Protein AF-A0A8T3R6U5-F1 (afdb_monomer_lite)

pLDDT: mean 87.64, std 10.34, range [49.22, 97.88]

Secondary structure (DSSP, 8-state):
--HHHHHHTTHHHHHHTT-EEEEEEEETTTTEEEEEEE-S-TTHHHHHHHHH-TTEEEEEEETT-GGGSPPEEEEEEEEETTS-B---EEEEEESSTT-----PPPEE-TTS-EEEEEEPSEEEEEEEE-TTEE-EEEEEEE-TT-EEEEEEEEEEP-

Radius of gyration: 19.48 Å; chains: 1; bounding box: 46×33×56 Å

Foldseek 3Di:
DDLQCVVVVCQVVCLVVLKHWLDWDQDPVLRAIETEIAGLDPCSQVVVCVVSHPRYGYDHQHNNSQVSFAFEKEWEFEEAPVRHGDQWDKDKDAPGPRPPPPPQDWDQDPVRITMGTRHGFAKMKIWIDDPQWDIDIDIDTTDHHYYYYDYDYTYGDD

Structure (mmCIF, N/CA/C/O backbone):
data_AF-A0A8T3R6U5-F1
#
_entry.id   AF-A0A8T3R6U5-F1
#
loop_
_atom_site.group_PDB
_atom_site.id
_atom_site.type_symbol
_atom_site.label_atom_id
_atom_site.label_alt_id
_atom_site.label_comp_id
_atom_site.label_asym_id
_atom_site.label_entity_id
_atom_site.label_seq_id
_atom_site.pdbx_PDB_ins_code
_atom_site.Cartn_x
_atom_site.Cartn_y
_atom_site.Cartn_z
_atom_site.occupancy
_atom_site.B_iso_or_equiv
_atom_site.auth_seq_id
_atom_site.auth_comp_id
_atom_site.auth_asym_id
_atom_site.auth_atom_id
_atom_site.pdbx_PDB_model_num
ATOM 1 N N . MET A 1 1 ? 9.653 19.437 -26.897 1.00 59.81 1 MET A N 1
ATOM 2 C CA . MET A 1 1 ? 8.982 18.859 -25.715 1.00 59.81 1 MET A CA 1
ATOM 3 C C . MET A 1 1 ? 9.993 18.820 -24.582 1.00 59.81 1 MET A C 1
ATOM 5 O O . MET A 1 1 ? 11.121 18.407 -24.852 1.00 59.81 1 MET A O 1
ATOM 9 N N . ALA A 1 2 ? 9.655 19.321 -23.389 1.00 85.88 2 ALA A N 1
ATOM 10 C CA . ALA A 1 2 ? 10.591 19.333 -22.262 1.00 85.88 2 ALA A CA 1
ATOM 11 C C . ALA A 1 2 ? 10.922 17.891 -21.827 1.00 85.88 2 ALA A C 1
ATOM 13 O O . ALA A 1 2 ? 10.156 16.965 -22.095 1.00 85.88 2 ALA A O 1
ATOM 14 N N . LEU A 1 3 ? 12.091 17.666 -21.214 1.00 85.56 3 LEU A N 1
ATOM 15 C CA . LEU A 1 3 ? 12.497 16.326 -20.762 1.00 85.56 3 LEU A CA 1
ATOM 16 C C . LEU A 1 3 ? 11.498 15.748 -19.745 1.00 85.56 3 LEU A C 1
ATOM 18 O O . LEU A 1 3 ? 11.179 14.570 -19.840 1.00 85.56 3 LEU A O 1
ATOM 22 N N . PHE A 1 4 ? 10.951 16.586 -18.864 1.00 87.69 4 PHE A N 1
ATOM 23 C CA . PHE A 1 4 ? 9.932 16.204 -17.885 1.00 87.69 4 PHE A CA 1
ATOM 24 C C . PHE A 1 4 ? 8.671 15.659 -18.553 1.00 87.69 4 PHE A C 1
ATOM 26 O O . PHE A 1 4 ? 8.295 14.516 -18.312 1.00 87.69 4 PHE A O 1
ATOM 33 N N . ASP A 1 5 ? 8.109 16.406 -19.506 1.00 89.56 5 ASP A N 1
ATOM 34 C CA . ASP A 1 5 ? 6.949 15.953 -20.278 1.00 89.56 5 ASP A CA 1
ATOM 35 C C . ASP A 1 5 ? 7.231 14.638 -21.014 1.00 89.56 5 ASP A C 1
ATOM 37 O O . ASP A 1 5 ? 6.333 13.822 -21.186 1.00 89.56 5 ASP A O 1
ATOM 41 N N . ARG A 1 6 ? 8.468 14.408 -21.477 1.00 89.00 6 ARG A N 1
ATOM 42 C CA . ARG A 1 6 ? 8.836 13.134 -22.117 1.00 89.00 6 ARG A CA 1
ATOM 43 C C . ARG A 1 6 ? 8.789 11.957 -21.156 1.00 89.00 6 ARG A C 1
ATOM 45 O O . ARG A 1 6 ? 8.378 10.894 -21.594 1.00 89.00 6 ARG A O 1
ATOM 52 N N . VAL A 1 7 ? 9.231 12.125 -19.913 1.00 87.50 7 VAL A N 1
ATOM 53 C CA . VAL A 1 7 ? 9.193 11.054 -18.906 1.00 87.50 7 VAL A CA 1
ATOM 54 C C . VAL A 1 7 ? 7.745 10.760 -18.514 1.00 87.50 7 VAL A C 1
ATOM 56 O O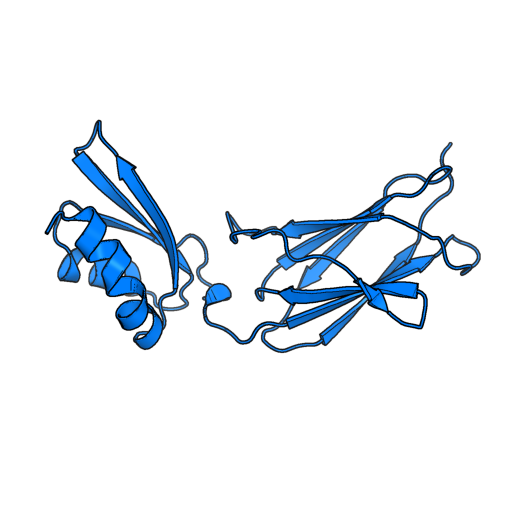 . VAL A 1 7 ? 7.312 9.618 -18.622 1.00 87.50 7 VAL A O 1
ATOM 59 N N . VAL A 1 8 ? 6.968 11.797 -18.183 1.00 86.81 8 VAL A N 1
ATOM 60 C CA . VAL A 1 8 ? 5.557 11.657 -17.779 1.00 86.81 8 VAL A CA 1
ATOM 61 C C . VAL A 1 8 ? 4.703 11.038 -18.892 1.00 86.81 8 VAL A C 1
ATOM 63 O O . VAL A 1 8 ? 3.932 10.114 -18.655 1.00 86.81 8 VAL A O 1
ATOM 66 N N . ASN A 1 9 ? 4.866 11.480 -20.143 1.00 90.75 9 ASN A N 1
ATOM 67 C CA . ASN A 1 9 ? 4.088 10.931 -21.262 1.00 90.75 9 ASN A CA 1
ATOM 68 C C . ASN A 1 9 ? 4.481 9.493 -21.643 1.00 90.75 9 ASN A C 1
ATOM 70 O O . ASN A 1 9 ? 3.787 8.864 -22.443 1.00 90.75 9 ASN A O 1
ATOM 74 N N . ASP A 1 10 ? 5.586 8.975 -21.108 1.00 91.75 10 ASP A N 1
ATOM 75 C CA . ASP A 1 10 ? 6.078 7.632 -21.401 1.00 91.75 10 ASP A CA 1
ATOM 76 C C . ASP A 1 10 ? 5.645 6.588 -20.361 1.00 91.75 10 ASP A C 1
ATOM 78 O O . ASP A 1 10 ? 5.802 5.386 -20.586 1.00 91.75 10 ASP A O 1
ATOM 82 N N . GLU A 1 11 ? 5.021 7.017 -19.259 1.00 87.62 11 GLU A N 1
ATOM 83 C CA . GLU A 1 11 ? 4.483 6.131 -18.223 1.00 87.62 11 GLU A CA 1
ATOM 84 C C . GLU A 1 11 ? 3.627 4.976 -18.773 1.00 87.62 11 GLU A C 1
ATOM 86 O O . GLU A 1 11 ? 3.827 3.841 -18.332 1.00 87.62 11 GL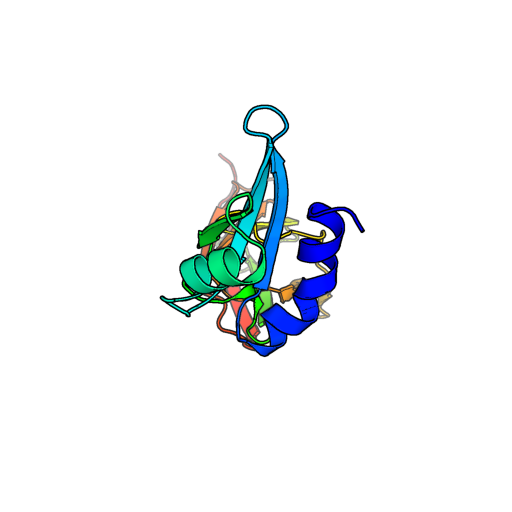U A O 1
ATOM 91 N N . PRO A 1 12 ? 2.730 5.164 -19.768 1.00 86.94 12 PRO A N 1
ATOM 92 C CA . PRO A 1 12 ? 1.973 4.046 -20.330 1.00 86.94 12 PRO A CA 1
ATOM 93 C C . PRO A 1 12 ? 2.864 2.985 -20.992 1.00 86.94 12 PRO A C 1
ATOM 95 O O . PRO A 1 12 ? 2.594 1.787 -20.874 1.00 86.94 12 PRO A O 1
ATOM 98 N N . ALA A 1 13 ? 3.938 3.402 -21.670 1.00 90.56 13 ALA A N 1
ATOM 99 C CA . ALA A 1 13 ? 4.879 2.480 -22.298 1.00 90.56 13 ALA A CA 1
ATOM 100 C C . ALA A 1 13 ? 5.718 1.748 -21.245 1.00 90.56 13 ALA A C 1
ATOM 102 O O . ALA A 1 13 ? 5.896 0.534 -21.344 1.00 90.56 13 ALA A O 1
ATOM 103 N N . LEU A 1 14 ? 6.176 2.459 -20.210 1.00 91.25 14 LEU A N 1
ATOM 104 C CA . LEU A 1 14 ? 6.881 1.868 -19.070 1.00 91.25 14 LEU A CA 1
ATOM 105 C C . LEU A 1 14 ? 6.005 0.849 -18.334 1.00 91.25 14 LEU A C 1
ATOM 107 O O . LEU A 1 14 ? 6.467 -0.253 -18.026 1.00 91.25 14 LEU A O 1
ATOM 111 N N . ARG A 1 15 ? 4.712 1.147 -18.170 1.00 87.81 15 ARG A N 1
ATOM 112 C CA . ARG A 1 15 ? 3.738 0.218 -17.586 1.00 87.81 15 ARG A CA 1
ATOM 113 C C . ARG A 1 15 ? 3.624 -1.064 -18.403 1.00 87.81 15 ARG A C 1
ATOM 115 O O . ARG A 1 15 ? 3.642 -2.152 -17.831 1.00 87.81 15 ARG A O 1
ATOM 122 N N . GLY A 1 16 ? 3.591 -0.950 -19.733 1.00 86.81 16 GLY A N 1
ATOM 123 C CA . GLY A 1 16 ? 3.631 -2.096 -20.649 1.00 86.81 16 GLY A CA 1
ATOM 124 C C . GLY A 1 16 ? 4.913 -2.935 -20.549 1.00 86.81 16 GLY A C 1
ATOM 125 O O . GLY A 1 16 ? 4.909 -4.107 -20.916 1.00 86.81 16 GLY A O 1
ATOM 126 N N . LEU A 1 17 ? 5.995 -2.366 -20.013 1.00 91.31 17 LEU A N 1
ATOM 127 C CA . LEU A 1 17 ? 7.266 -3.050 -19.756 1.00 91.31 17 LEU A CA 1
ATOM 128 C C . LEU A 1 17 ? 7.378 -3.615 -18.332 1.00 91.31 17 LEU A C 1
ATOM 130 O O . LEU A 1 17 ? 8.436 -4.147 -17.985 1.00 91.31 17 LEU A O 1
ATOM 134 N N . GLY A 1 18 ? 6.318 -3.517 -17.523 1.00 89.62 18 GLY A N 1
ATOM 135 C CA . GLY A 1 18 ? 6.327 -3.952 -16.129 1.00 89.62 18 GLY A CA 1
ATOM 136 C C . GLY A 1 18 ? 7.043 -2.971 -15.203 1.00 89.62 18 GLY A C 1
ATOM 137 O O . GLY A 1 18 ? 7.733 -3.400 -14.278 1.00 89.62 18 GLY A O 1
ATOM 138 N N . ILE A 1 19 ? 6.909 -1.665 -15.448 1.00 90.75 19 ILE A N 1
ATOM 139 C CA . ILE A 1 19 ? 7.434 -0.599 -14.586 1.00 90.75 19 ILE A CA 1
ATOM 140 C C . ILE A 1 19 ? 6.332 0.425 -14.329 1.00 90.75 19 ILE A C 1
ATOM 142 O O . ILE A 1 19 ? 5.813 1.024 -15.266 1.00 90.75 19 ILE A O 1
ATOM 146 N N . ALA A 1 20 ? 5.968 0.634 -13.068 1.00 87.62 20 ALA A N 1
ATOM 147 C CA . ALA A 1 20 ? 5.101 1.735 -12.671 1.00 87.62 20 ALA A CA 1
ATOM 148 C C . ALA A 1 20 ? 5.966 2.888 -12.161 1.00 87.62 20 ALA A C 1
ATOM 150 O O . ALA A 1 20 ? 6.889 2.671 -11.379 1.00 87.62 20 ALA A O 1
ATOM 151 N N . VAL A 1 21 ? 5.665 4.102 -12.609 1.00 87.38 21 VAL A N 1
ATOM 152 C CA . VAL A 1 21 ? 6.266 5.320 -12.063 1.00 87.38 21 VAL A CA 1
ATOM 153 C C . VAL A 1 21 ? 5.458 5.724 -10.831 1.00 87.38 21 VAL A C 1
ATOM 155 O O . VAL A 1 21 ? 4.234 5.804 -10.895 1.00 87.38 21 VAL A O 1
ATOM 158 N N . ILE A 1 22 ? 6.145 5.883 -9.701 1.00 81.31 22 ILE A N 1
ATOM 159 C CA . ILE A 1 22 ? 5.585 6.309 -8.413 1.00 81.31 22 ILE A CA 1
ATOM 160 C C . ILE A 1 22 ? 5.536 7.836 -8.392 1.00 81.31 22 ILE A C 1
ATOM 162 O O . ILE A 1 22 ? 4.476 8.431 -8.223 1.00 81.31 22 ILE A O 1
ATOM 166 N N . THR A 1 23 ? 6.690 8.461 -8.627 1.00 82.00 23 THR A N 1
ATOM 167 C CA . THR A 1 23 ? 6.853 9.912 -8.683 1.00 82.00 23 THR A CA 1
ATOM 168 C C . THR A 1 23 ? 7.777 10.298 -9.834 1.00 82.00 23 THR A C 1
ATOM 170 O O . THR A 1 23 ? 8.698 9.562 -10.194 1.00 82.00 23 THR A O 1
ATOM 173 N N . THR A 1 24 ? 7.525 11.476 -10.408 1.00 87.69 24 THR A N 1
ATOM 174 C CA . THR A 1 24 ? 8.445 12.168 -11.317 1.00 87.69 24 THR A CA 1
ATOM 175 C C . THR A 1 24 ? 8.619 13.592 -10.804 1.00 87.69 24 THR A C 1
ATOM 177 O O . THR A 1 24 ? 7.636 14.329 -10.691 1.00 87.69 24 THR A O 1
ATOM 180 N N . SER A 1 25 ? 9.846 14.005 -10.503 1.00 89.44 25 SER A N 1
ATOM 181 C CA . SER A 1 25 ? 10.139 15.348 -9.991 1.00 89.44 25 SER A CA 1
ATOM 182 C C . SER A 1 25 ? 11.333 15.974 -10.710 1.00 89.44 25 SER A C 1
ATOM 184 O O . SER A 1 25 ? 12.220 15.287 -11.209 1.00 89.44 25 SER A O 1
ATOM 186 N N . LEU A 1 26 ? 11.322 17.304 -10.826 1.00 91.12 26 LEU A N 1
ATOM 187 C CA . LEU A 1 26 ? 12.439 18.072 -11.371 1.00 91.12 26 LEU A CA 1
ATOM 188 C C . LEU A 1 26 ? 13.308 18.559 -10.212 1.00 91.12 26 LEU A C 1
ATOM 190 O O . LEU A 1 26 ? 12.859 19.386 -9.418 1.00 91.12 26 LEU A O 1
ATOM 194 N N . ASP A 1 27 ? 14.554 18.104 -10.163 1.00 89.94 27 ASP A N 1
ATOM 195 C CA . ASP A 1 27 ? 15.575 18.694 -9.308 1.00 89.94 27 ASP A CA 1
ATOM 196 C C . ASP A 1 27 ? 16.228 19.860 -10.059 1.00 89.94 27 ASP A C 1
ATOM 198 O O . ASP A 1 27 ? 16.991 19.687 -11.014 1.00 89.94 27 ASP A O 1
ATOM 202 N N . THR A 1 28 ? 15.907 21.078 -9.629 1.00 89.12 28 THR A N 1
ATOM 203 C CA . THR A 1 28 ? 16.437 22.304 -10.233 1.00 89.12 28 THR A CA 1
ATOM 204 C C . THR A 1 28 ? 17.893 22.583 -9.870 1.00 89.12 28 THR A C 1
ATOM 206 O O . THR A 1 28 ? 18.550 23.317 -10.606 1.00 89.12 28 THR A O 1
ATOM 209 N N . GLU A 1 29 ? 18.402 22.035 -8.761 1.00 91.19 29 GLU A N 1
ATOM 210 C CA . GLU A 1 29 ? 19.792 22.239 -8.335 1.00 91.19 29 GLU A CA 1
ATOM 211 C C . GLU A 1 29 ? 20.746 21.395 -9.179 1.00 91.19 29 GLU A C 1
ATOM 213 O O . GLU A 1 29 ? 21.735 21.909 -9.708 1.00 91.19 29 GLU A O 1
ATOM 218 N N . SER A 1 30 ? 20.427 20.110 -9.352 1.00 89.50 30 SER A N 1
ATOM 219 C CA . SER A 1 30 ? 21.220 19.202 -10.190 1.00 89.50 30 SER A CA 1
ATOM 220 C C . SER A 1 30 ? 20.817 19.230 -11.670 1.00 89.50 30 SER A C 1
ATOM 222 O O . SER A 1 30 ? 21.523 18.667 -12.510 1.00 89.50 30 SER A O 1
ATOM 224 N N . ASN A 1 31 ? 19.717 19.916 -12.009 1.00 90.56 31 ASN A N 1
ATOM 225 C CA . ASN A 1 31 ? 19.107 19.930 -13.341 1.00 90.56 31 ASN A CA 1
ATOM 226 C C . ASN A 1 31 ? 18.820 18.507 -13.862 1.00 90.56 31 ASN A C 1
ATOM 228 O O . ASN A 1 31 ? 19.064 18.184 -15.032 1.00 90.56 31 ASN A O 1
ATOM 232 N N . THR A 1 32 ? 18.317 17.651 -12.971 1.00 93.56 32 THR A N 1
ATOM 233 C CA . THR A 1 32 ? 17.941 16.266 -13.271 1.00 93.56 32 THR A CA 1
ATOM 234 C C . THR A 1 32 ? 16.455 16.028 -13.036 1.00 93.56 32 THR A C 1
ATOM 236 O O . THR A 1 32 ? 15.755 16.835 -12.428 1.00 93.56 32 THR A O 1
ATOM 239 N N . ILE A 1 33 ? 15.957 14.922 -13.577 1.00 93.62 33 ILE A N 1
ATOM 240 C CA . ILE A 1 33 ? 14.615 14.420 -13.307 1.00 93.62 33 ILE A CA 1
ATOM 241 C C . ILE A 1 33 ? 14.751 13.163 -12.474 1.00 93.62 33 ILE A C 1
ATOM 243 O O . ILE A 1 33 ? 15.287 12.163 -12.955 1.00 93.62 33 ILE A O 1
ATOM 247 N N . ASP A 1 34 ? 14.251 13.223 -11.251 1.00 93.25 34 ASP A N 1
ATOM 248 C CA . ASP A 1 34 ? 14.163 12.071 -10.376 1.00 93.25 34 ASP A CA 1
ATOM 249 C C . ASP A 1 34 ? 12.890 11.289 -10.702 1.00 93.25 34 ASP A C 1
ATOM 251 O O . ASP A 1 34 ? 11.800 11.854 -10.829 1.00 93.25 34 ASP A O 1
ATOM 255 N N . VAL A 1 35 ? 13.045 9.977 -10.866 1.00 92.25 35 VAL A N 1
ATOM 256 C CA . VAL A 1 35 ? 11.944 9.056 -11.151 1.00 92.25 35 VAL A CA 1
ATOM 257 C C . VAL A 1 35 ? 12.002 7.907 -10.163 1.00 92.25 35 VAL A C 1
ATOM 259 O O . VAL A 1 35 ? 12.966 7.133 -10.144 1.00 92.25 35 VAL A O 1
ATOM 262 N N . GLU A 1 36 ? 10.960 7.769 -9.360 1.00 90.88 36 GLU A N 1
ATOM 263 C CA . GLU A 1 36 ? 10.824 6.648 -8.441 1.00 90.88 36 GLU A CA 1
ATOM 264 C C . GLU A 1 36 ? 9.938 5.564 -9.058 1.00 90.88 36 GLU A C 1
ATOM 266 O O . GLU A 1 36 ? 8.910 5.855 -9.669 1.00 90.88 36 GLU A O 1
ATOM 271 N N . LEU A 1 37 ? 10.359 4.304 -8.950 1.00 90.25 37 LEU A N 1
ATOM 272 C CA . LEU A 1 37 ? 9.771 3.178 -9.672 1.00 90.25 37 LEU A CA 1
ATOM 273 C C . LEU A 1 37 ? 9.224 2.105 -8.728 1.00 90.25 37 LEU A C 1
ATOM 275 O O . LEU A 1 37 ? 9.871 1.734 -7.747 1.00 90.25 37 LEU A O 1
ATOM 279 N N . SER A 1 38 ? 8.090 1.527 -9.119 1.00 86.50 38 SER A N 1
ATOM 280 C CA . SER A 1 38 ? 7.565 0.257 -8.625 1.00 86.50 38 SER A CA 1
ATOM 281 C C . SER A 1 38 ? 7.733 -0.803 -9.712 1.00 86.50 38 SER A C 1
ATOM 283 O O . SER A 1 38 ? 7.108 -0.736 -10.776 1.00 86.50 38 SER A O 1
ATOM 285 N N . THR A 1 39 ? 8.620 -1.772 -9.487 1.00 89.69 39 THR A N 1
ATOM 286 C CA . THR A 1 39 ? 8.916 -2.829 -10.462 1.00 89.69 39 THR A CA 1
ATOM 287 C C . THR A 1 39 ? 9.681 -3.997 -9.846 1.00 89.69 39 THR A C 1
ATOM 289 O O . THR A 1 39 ? 10.548 -3.802 -9.005 1.00 89.69 39 THR A O 1
ATOM 292 N N . GLU A 1 40 ? 9.419 -5.213 -10.329 1.00 90.50 40 GLU A N 1
ATOM 293 C CA . GLU A 1 40 ? 10.230 -6.406 -10.023 1.00 90.50 40 GLU A CA 1
ATOM 294 C C . GLU A 1 40 ? 11.456 -6.531 -10.948 1.00 90.50 40 GLU A C 1
ATOM 296 O O . GLU A 1 40 ? 12.260 -7.460 -10.832 1.00 90.50 40 GLU A O 1
ATOM 301 N N . ARG A 1 41 ? 11.610 -5.610 -11.907 1.00 93.69 41 ARG A N 1
ATOM 302 C CA . ARG A 1 41 ? 12.692 -5.639 -12.888 1.00 93.69 41 ARG A CA 1
ATOM 303 C C . ARG A 1 41 ? 13.984 -5.081 -12.315 1.00 93.69 41 ARG A C 1
ATOM 305 O O . ARG A 1 41 ? 14.124 -3.880 -12.096 1.00 93.69 41 ARG A O 1
ATOM 312 N N . LEU A 1 42 ? 14.981 -5.951 -12.195 1.00 91.25 42 LEU A N 1
ATOM 313 C CA . LEU A 1 42 ? 16.326 -5.579 -11.747 1.00 91.25 42 LEU A CA 1
ATOM 314 C C . LEU A 1 42 ? 17.054 -4.638 -12.726 1.00 91.25 42 LEU A C 1
ATOM 316 O O . LEU A 1 42 ? 17.957 -3.913 -12.320 1.00 91.25 42 LEU A O 1
ATOM 320 N N . ASP A 1 43 ? 16.668 -4.630 -14.006 1.00 95.75 43 ASP A N 1
ATOM 321 C CA . ASP A 1 43 ? 17.256 -3.791 -15.059 1.00 95.75 43 ASP A CA 1
ATOM 322 C C . ASP A 1 43 ? 16.546 -2.438 -15.248 1.00 95.75 43 ASP A C 1
ATOM 324 O O . ASP A 1 43 ? 16.988 -1.622 -16.060 1.00 95.75 43 ASP A O 1
ATOM 328 N N . ALA A 1 44 ? 15.470 -2.171 -14.497 1.00 94.69 44 ALA A N 1
ATOM 329 C CA . ALA A 1 44 ? 14.606 -1.010 -14.701 1.00 94.69 44 ALA A CA 1
ATOM 330 C C . ALA A 1 44 ? 15.361 0.324 -14.660 1.00 94.69 44 ALA A C 1
ATOM 332 O O . ALA A 1 44 ? 15.208 1.139 -15.565 1.00 94.69 44 ALA A O 1
ATOM 333 N N . VAL A 1 45 ? 16.219 0.532 -13.658 1.00 95.19 45 VAL A N 1
ATOM 334 C CA . VAL A 1 45 ? 16.983 1.784 -13.501 1.00 95.19 45 VAL A CA 1
ATOM 335 C C . VAL A 1 45 ? 17.874 2.047 -14.715 1.00 95.19 45 VAL A C 1
ATOM 337 O O . VAL A 1 45 ? 17.850 3.140 -15.281 1.00 95.19 45 VAL A O 1
ATOM 340 N N . ALA A 1 46 ? 18.618 1.030 -15.159 1.00 94.31 46 ALA A N 1
ATOM 341 C CA . ALA A 1 46 ? 19.481 1.138 -16.331 1.00 94.31 46 ALA A CA 1
ATOM 342 C C . ALA A 1 46 ? 18.666 1.394 -17.608 1.00 94.31 46 ALA A C 1
ATOM 344 O O . ALA A 1 46 ? 19.074 2.187 -18.457 1.00 94.31 46 ALA A O 1
ATOM 345 N N . MET A 1 47 ? 17.494 0.766 -17.727 1.00 94.62 47 MET A N 1
ATOM 346 C CA . MET A 1 47 ? 16.596 0.959 -18.860 1.00 94.62 47 MET A CA 1
ATOM 347 C C . MET A 1 47 ? 16.030 2.385 -18.915 1.00 94.62 47 MET A C 1
ATOM 349 O O . MET A 1 47 ? 16.026 2.981 -19.992 1.00 94.62 47 MET A O 1
ATOM 353 N N . ILE A 1 48 ? 15.596 2.952 -17.782 1.00 94.88 48 ILE A N 1
ATOM 354 C CA . ILE A 1 48 ? 15.114 4.343 -17.715 1.00 94.88 48 ILE A CA 1
ATOM 355 C C . ILE A 1 48 ? 16.234 5.315 -18.102 1.00 94.88 48 ILE A C 1
ATOM 357 O O . ILE A 1 48 ? 16.028 6.172 -18.965 1.00 94.88 48 ILE A O 1
ATOM 361 N N . ALA A 1 49 ? 17.439 5.136 -17.552 1.00 92.00 49 ALA A N 1
ATOM 362 C CA . ALA A 1 49 ? 18.591 5.971 -17.895 1.00 92.00 49 ALA A CA 1
ATOM 363 C C . ALA A 1 49 ? 18.944 5.888 -19.395 1.00 92.00 49 ALA A C 1
ATOM 365 O O . ALA A 1 49 ? 19.165 6.911 -20.044 1.00 92.00 49 ALA A O 1
ATOM 366 N N . ALA A 1 50 ? 18.936 4.685 -19.981 1.00 93.81 50 ALA A N 1
ATOM 367 C CA . ALA A 1 50 ? 19.200 4.492 -21.409 1.00 93.81 50 ALA A CA 1
ATOM 368 C C . ALA A 1 50 ? 18.118 5.118 -22.308 1.00 93.81 50 ALA A C 1
ATOM 370 O O . ALA A 1 50 ? 18.420 5.616 -23.392 1.00 93.81 50 ALA A O 1
ATOM 371 N N . ARG A 1 51 ? 16.857 5.096 -21.863 1.00 94.06 51 ARG A N 1
ATOM 372 C CA . ARG A 1 51 ? 15.695 5.565 -22.627 1.00 94.06 51 ARG A CA 1
ATOM 373 C C . ARG A 1 51 ? 15.547 7.085 -22.624 1.00 94.06 51 ARG A C 1
ATOM 375 O O . ARG A 1 51 ? 15.217 7.660 -23.660 1.00 94.06 51 ARG A O 1
ATOM 382 N N . HIS A 1 52 ? 15.797 7.735 -21.488 1.00 93.94 52 HIS A N 1
ATOM 383 C CA . HIS A 1 52 ? 15.562 9.177 -21.329 1.00 93.94 52 HIS A CA 1
ATOM 384 C C . HIS A 1 52 ? 16.844 10.015 -21.276 1.00 93.94 52 HIS A C 1
ATOM 386 O O . HIS A 1 52 ? 16.786 11.238 -21.439 1.00 93.94 52 HIS A O 1
ATOM 392 N N . GLY A 1 53 ? 18.001 9.364 -21.146 1.00 93.25 53 GLY A N 1
ATOM 393 C CA . GLY A 1 53 ? 19.312 9.995 -21.155 1.00 93.25 53 GLY A CA 1
ATOM 394 C C . GLY A 1 53 ? 19.856 10.302 -19.755 1.00 93.25 53 GLY A C 1
ATOM 395 O O . GLY A 1 53 ? 19.208 10.033 -18.746 1.00 93.25 53 GLY A O 1
ATOM 396 N N . PRO A 1 54 ? 21.061 10.894 -19.687 1.00 92.25 54 PRO A N 1
ATOM 397 C CA . PRO A 1 54 ? 21.847 10.991 -18.454 1.00 92.25 54 PRO A CA 1
ATOM 398 C C . PRO A 1 54 ? 21.278 11.953 -17.403 1.00 92.25 54 PRO A C 1
ATOM 400 O O . PRO A 1 54 ? 21.702 11.905 -16.256 1.00 92.25 54 PRO A O 1
ATOM 403 N N . ASN A 1 55 ? 20.325 12.811 -17.774 1.00 93.94 55 ASN A N 1
ATOM 404 C CA . ASN A 1 55 ? 19.694 13.761 -16.856 1.00 93.94 55 ASN A CA 1
ATOM 405 C C . ASN A 1 55 ? 18.446 13.176 -16.173 1.00 93.94 55 ASN A C 1
ATOM 407 O O . ASN A 1 55 ? 17.695 13.923 -15.556 1.00 93.94 55 ASN A O 1
ATOM 411 N N . VAL A 1 56 ? 18.189 11.872 -16.317 1.00 95.88 56 VAL A N 1
ATOM 412 C CA . VAL A 1 56 ? 17.128 11.164 -15.595 1.00 95.88 56 VAL A CA 1
ATOM 413 C C . VAL A 1 56 ? 17.761 10.198 -14.604 1.00 95.88 56 VAL A C 1
ATOM 415 O O . VAL A 1 56 ? 18.504 9.294 -14.991 1.00 95.88 56 VAL A O 1
ATOM 418 N N . VAL A 1 57 ? 17.451 10.389 -13.327 1.00 95.12 57 VAL A N 1
ATOM 419 C CA . VAL A 1 57 ? 17.930 9.568 -12.219 1.00 95.12 57 VAL A CA 1
ATOM 420 C C . VAL A 1 57 ? 16.774 8.699 -11.749 1.00 95.12 57 VAL A C 1
ATOM 422 O O . VAL A 1 57 ? 15.824 9.163 -11.128 1.00 95.12 57 VAL A O 1
ATOM 425 N N . ALA A 1 58 ? 16.848 7.412 -12.070 1.00 94.69 58 ALA A N 1
ATOM 426 C CA . ALA A 1 58 ? 15.828 6.450 -11.687 1.00 94.69 58 ALA A CA 1
ATOM 427 C C . ALA A 1 58 ? 16.217 5.693 -10.418 1.00 94.69 58 ALA A C 1
ATOM 429 O O . ALA A 1 58 ? 17.379 5.319 -10.234 1.00 94.69 58 ALA A O 1
ATOM 430 N N . ARG A 1 59 ? 15.233 5.419 -9.564 1.00 93.75 59 ARG A N 1
ATOM 431 C CA . ARG A 1 59 ? 15.411 4.674 -8.312 1.00 93.75 59 ARG A CA 1
ATOM 432 C C . ARG A 1 59 ? 14.245 3.711 -8.141 1.00 93.75 59 ARG A C 1
ATOM 434 O O . ARG A 1 59 ? 13.114 4.053 -8.468 1.00 93.75 59 ARG A O 1
ATOM 441 N N . VAL A 1 60 ? 14.502 2.511 -7.633 1.00 90.25 60 VAL A N 1
ATOM 442 C CA . VAL A 1 60 ? 13.422 1.576 -7.289 1.00 90.25 60 VAL A CA 1
ATOM 443 C C . VAL A 1 60 ? 12.997 1.852 -5.852 1.00 90.25 60 VAL A C 1
ATOM 445 O O . VAL A 1 60 ? 13.737 1.523 -4.927 1.00 90.25 60 VAL A O 1
ATOM 448 N N . GLY A 1 61 ? 11.828 2.472 -5.694 1.00 82.69 61 GLY A N 1
ATOM 449 C CA . GLY A 1 61 ? 11.180 2.684 -4.397 1.00 82.69 61 GLY A CA 1
ATOM 450 C C . GLY A 1 61 ? 10.411 1.450 -3.930 1.00 82.69 61 GLY A C 1
ATOM 451 O O . GLY A 1 61 ? 10.437 1.100 -2.751 1.00 82.69 61 GLY A O 1
ATOM 452 N N . ASP A 1 62 ? 9.804 0.723 -4.875 1.00 78.62 62 ASP A N 1
ATOM 453 C CA . ASP A 1 62 ? 9.087 -0.528 -4.622 1.00 78.62 62 ASP A CA 1
ATOM 454 C C . ASP A 1 62 ? 9.608 -1.668 -5.525 1.00 78.62 62 ASP A C 1
ATOM 456 O O . ASP A 1 62 ? 9.188 -1.801 -6.680 1.00 78.62 62 ASP A O 1
ATOM 460 N N . PRO A 1 63 ? 10.493 -2.544 -5.016 1.00 83.00 63 PRO A N 1
ATOM 461 C CA . PRO A 1 63 ? 11.032 -3.663 -5.787 1.00 83.00 63 PRO A CA 1
ATOM 462 C C . PRO A 1 63 ? 10.031 -4.811 -5.983 1.00 83.00 63 PRO A C 1
ATOM 464 O O . PRO A 1 63 ? 10.348 -5.794 -6.648 1.00 83.00 63 PRO A O 1
ATOM 467 N N . THR A 1 64 ? 8.837 -4.735 -5.385 1.00 79.44 64 THR A N 1
ATOM 468 C CA . THR A 1 64 ? 7.804 -5.773 -5.524 1.00 79.44 64 THR A CA 1
ATOM 469 C C . THR A 1 64 ? 6.886 -5.530 -6.718 1.00 79.44 64 THR A C 1
ATOM 471 O O . THR A 1 64 ? 6.057 -6.388 -7.032 1.00 79.44 64 THR A O 1
ATOM 474 N N . GLY A 1 65 ? 6.998 -4.370 -7.379 1.00 78.00 65 GLY A N 1
ATOM 475 C CA . GLY A 1 65 ? 6.149 -4.003 -8.510 1.00 78.00 65 GLY A CA 1
ATOM 476 C C . GLY A 1 65 ? 4.668 -3.931 -8.158 1.00 78.00 65 GLY A C 1
ATOM 477 O O . GLY A 1 65 ? 3.831 -4.135 -9.035 1.00 78.00 65 GLY A O 1
ATOM 478 N N . ALA A 1 66 ? 4.319 -3.705 -6.892 1.00 76.12 66 ALA A N 1
ATOM 479 C CA . ALA A 1 66 ? 2.954 -3.821 -6.408 1.00 76.12 66 ALA A CA 1
ATOM 480 C C . ALA A 1 66 ? 1.978 -2.870 -7.115 1.00 76.12 66 ALA A C 1
ATOM 482 O O . ALA A 1 66 ? 0.812 -3.226 -7.300 1.00 76.12 66 ALA A O 1
ATOM 483 N N . LEU A 1 67 ? 2.457 -1.716 -7.596 1.00 74.19 67 LEU A N 1
ATOM 484 C CA . LEU A 1 67 ? 1.632 -0.755 -8.333 1.00 74.19 67 LEU A CA 1
ATOM 485 C C . LEU A 1 67 ? 1.216 -1.233 -9.735 1.00 74.19 67 LEU A C 1
ATOM 487 O O . LEU A 1 67 ? 0.272 -0.703 -10.331 1.00 74.19 67 LEU A O 1
ATOM 491 N N . LEU A 1 68 ? 1.903 -2.246 -10.266 1.00 73.50 68 LEU A N 1
ATOM 492 C CA . LEU A 1 68 ? 1.577 -2.884 -11.543 1.00 73.50 68 LEU A CA 1
ATOM 493 C C . LEU A 1 68 ? 0.565 -4.012 -11.399 1.00 73.50 68 LEU A C 1
ATOM 495 O O . LEU A 1 68 ? -0.055 -4.406 -12.389 1.00 73.50 68 LEU A O 1
ATOM 499 N N . LYS A 1 69 ? 0.431 -4.566 -10.195 1.00 77.00 69 LYS A N 1
ATOM 500 C CA . LYS A 1 69 ? -0.366 -5.765 -9.972 1.00 77.00 69 LYS A CA 1
ATOM 501 C C . LYS A 1 69 ? -1.842 -5.395 -9.763 1.00 77.00 69 LYS A C 1
ATOM 503 O O . LYS A 1 69 ? -2.187 -4.234 -9.544 1.00 77.00 69 LYS A O 1
ATOM 508 N N . ALA A 1 70 ? -2.728 -6.385 -9.896 1.00 77.38 70 ALA A N 1
ATOM 509 C CA . ALA A 1 70 ? -4.168 -6.183 -9.748 1.00 77.38 70 ALA A CA 1
ATOM 510 C C . ALA A 1 70 ? -4.498 -5.540 -8.392 1.00 77.38 70 ALA A C 1
ATOM 512 O O . ALA A 1 70 ? -3.896 -5.883 -7.372 1.00 77.38 70 ALA A O 1
ATOM 513 N N . ARG A 1 71 ? -5.456 -4.613 -8.385 1.00 82.69 71 ARG A N 1
ATOM 514 C CA . ARG A 1 71 ? -5.867 -3.917 -7.168 1.00 82.69 71 ARG A CA 1
ATOM 515 C C . ARG A 1 71 ? -6.654 -4.847 -6.259 1.00 82.69 71 ARG A C 1
ATOM 517 O O . ARG A 1 71 ? -7.506 -5.593 -6.731 1.00 82.69 71 ARG A O 1
ATOM 524 N N . GLY A 1 72 ? -6.306 -4.844 -4.980 1.00 88.06 72 GLY A N 1
ATOM 525 C CA . GLY A 1 72 ? -6.937 -5.672 -3.965 1.00 88.06 72 GLY A CA 1
ATOM 526 C C . GLY A 1 72 ? -8.037 -4.936 -3.207 1.00 88.06 72 GLY A C 1
ATOM 527 O O . GLY A 1 72 ? -8.350 -3.771 -3.462 1.00 88.06 72 GLY A O 1
ATOM 528 N N . THR A 1 73 ? -8.623 -5.642 -2.250 1.00 90.88 73 THR A N 1
ATOM 529 C CA . THR A 1 73 ? -9.612 -5.116 -1.314 1.00 90.88 73 THR A CA 1
ATOM 530 C C . THR A 1 73 ? -9.241 -5.492 0.114 1.00 90.88 73 THR A C 1
ATOM 532 O O . THR A 1 73 ? -8.860 -6.630 0.382 1.00 90.88 73 THR A O 1
ATOM 535 N N . ILE A 1 74 ? -9.391 -4.552 1.044 1.00 92.75 74 ILE A N 1
ATOM 536 C CA . ILE A 1 74 ? -9.293 -4.803 2.482 1.00 92.75 74 ILE A CA 1
ATOM 537 C C . ILE A 1 74 ? -10.670 -4.594 3.119 1.00 92.75 74 ILE A C 1
ATOM 539 O O . ILE A 1 74 ? -11.291 -3.548 2.941 1.00 92.75 74 ILE A O 1
ATOM 543 N N . VAL A 1 75 ? -11.132 -5.570 3.896 1.00 94.44 75 VAL A N 1
ATOM 544 C CA . VAL A 1 75 ? -12.354 -5.493 4.707 1.00 94.44 75 VAL A CA 1
ATOM 545 C C . VAL A 1 75 ? -11.967 -5.561 6.181 1.00 94.44 75 VAL A C 1
ATOM 547 O O . VAL A 1 75 ? -11.327 -6.513 6.623 1.00 94.44 75 VAL A O 1
ATOM 550 N N . VAL A 1 76 ? -12.353 -4.552 6.956 1.00 95.94 76 VAL A N 1
ATOM 551 C CA . VAL A 1 76 ? -11.962 -4.383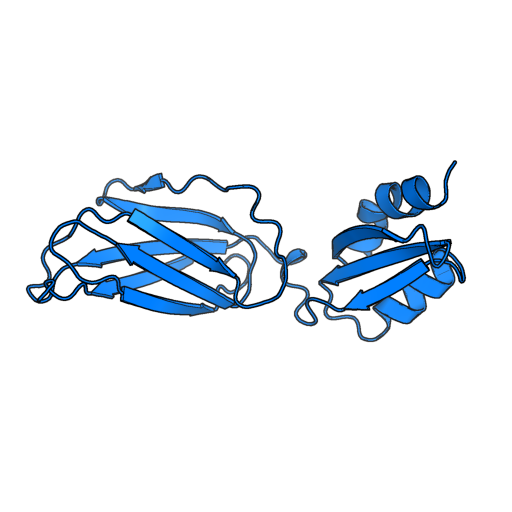 8.357 1.00 95.94 76 VAL A CA 1
ATOM 552 C C . VAL A 1 76 ? -13.179 -4.469 9.258 1.00 95.94 76 VAL A C 1
ATOM 554 O O . VAL A 1 76 ? -14.069 -3.613 9.231 1.00 95.94 76 VAL A O 1
ATOM 557 N N . ARG A 1 77 ? -13.183 -5.481 10.120 1.00 96.50 77 ARG A N 1
ATOM 558 C CA . ARG A 1 77 ? -14.128 -5.596 11.226 1.00 96.50 77 ARG A CA 1
ATOM 559 C C . ARG A 1 77 ? -13.482 -5.040 12.490 1.00 96.50 77 ARG A C 1
ATOM 561 O O . ARG A 1 77 ? -12.405 -5.482 12.872 1.00 96.50 77 ARG A O 1
ATOM 568 N N . VAL A 1 78 ? -14.156 -4.107 13.159 1.00 97.25 78 VAL A N 1
ATOM 569 C CA . VAL A 1 78 ? -13.683 -3.554 14.436 1.00 97.25 78 VAL A CA 1
ATOM 570 C C . VAL A 1 78 ? -14.613 -3.981 15.565 1.00 97.25 78 VAL A C 1
ATOM 572 O O . VAL A 1 78 ? -15.834 -3.808 15.474 1.00 97.25 78 VAL A O 1
ATOM 575 N N . THR A 1 79 ? -14.046 -4.561 16.619 1.00 97.25 79 THR A N 1
ATOM 576 C CA . THR A 1 79 ? -14.780 -5.029 17.803 1.00 97.25 79 THR A CA 1
ATOM 577 C C . THR A 1 79 ? -14.126 -4.551 19.092 1.00 97.25 79 THR A C 1
ATOM 579 O O . THR A 1 79 ? -12.973 -4.138 19.094 1.00 97.25 79 THR A O 1
ATOM 582 N N . ASP A 1 80 ? -14.851 -4.620 20.205 1.00 96.75 80 ASP A N 1
ATOM 583 C CA . ASP A 1 80 ? -14.269 -4.539 21.544 1.00 96.75 80 ASP A CA 1
ATOM 584 C C . ASP A 1 80 ? -13.871 -5.933 22.066 1.00 96.75 80 ASP A C 1
ATOM 586 O O . ASP A 1 80 ? -14.092 -6.956 21.410 1.00 96.75 80 ASP A O 1
ATOM 590 N N . THR A 1 81 ? -13.289 -5.986 23.267 1.00 96.12 81 THR A N 1
ATOM 591 C CA . THR A 1 81 ? -12.854 -7.234 23.921 1.00 96.12 81 THR A CA 1
ATOM 592 C C . THR A 1 81 ? -13.990 -8.205 24.254 1.00 96.12 81 THR A C 1
ATOM 594 O O . THR A 1 81 ? -13.723 -9.373 24.528 1.00 96.12 81 THR A O 1
ATOM 597 N N . SER A 1 82 ? -15.252 -7.760 24.213 1.00 95.81 82 SER A N 1
ATOM 598 C CA . SER A 1 82 ? -16.429 -8.626 24.361 1.00 9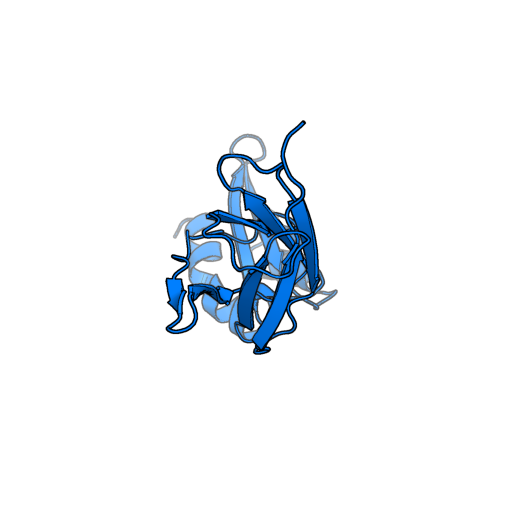5.81 82 SER A CA 1
ATOM 599 C C . SER A 1 82 ? -16.908 -9.221 23.029 1.00 95.81 82 SER A C 1
ATOM 601 O O . SER A 1 82 ? -17.855 -10.005 23.007 1.00 95.81 82 SER A O 1
ATOM 603 N N . GLY A 1 83 ? -16.265 -8.853 21.913 1.00 94.50 83 GLY A N 1
ATOM 604 C CA . GLY A 1 83 ? -16.643 -9.253 20.556 1.00 94.50 83 GLY A CA 1
ATOM 605 C C . GLY A 1 83 ? -17.764 -8.402 19.951 1.00 94.50 83 GLY A C 1
ATOM 606 O O . GLY A 1 83 ? -18.225 -8.679 18.837 1.00 94.50 83 GLY A O 1
ATOM 607 N N . ARG A 1 84 ? -18.215 -7.353 20.651 1.00 94.31 84 ARG A N 1
ATOM 608 C CA . ARG A 1 84 ? -19.238 -6.435 20.145 1.00 94.31 84 ARG A CA 1
ATOM 609 C C . ARG A 1 84 ? -18.619 -5.507 19.108 1.00 94.31 84 ARG A C 1
ATOM 611 O O . ARG A 1 84 ? -17.517 -5.006 19.304 1.00 94.31 84 ARG A O 1
ATOM 618 N N . ARG A 1 85 ? -19.331 -5.254 18.006 1.00 93.62 85 ARG A N 1
ATOM 619 C CA . ARG A 1 85 ? -18.867 -4.314 16.978 1.00 93.62 85 ARG A CA 1
ATOM 620 C C . ARG A 1 85 ? -18.751 -2.895 17.529 1.00 93.62 85 ARG A C 1
ATOM 622 O O . ARG A 1 85 ? -19.629 -2.435 18.260 1.00 93.62 85 ARG A O 1
ATOM 629 N N . VAL A 1 86 ? -17.689 -2.213 17.112 1.00 94.75 86 VAL A N 1
ATOM 630 C CA . VAL A 1 86 ? -17.429 -0.810 17.430 1.00 94.75 86 VAL A CA 1
ATOM 631 C C . VAL A 1 86 ? -17.426 -0.010 16.137 1.00 94.75 86 VAL A C 1
ATOM 633 O O . VAL A 1 86 ? -16.766 -0.369 15.161 1.00 94.75 86 VAL A O 1
ATOM 636 N N . GLU A 1 87 ? -18.170 1.091 16.128 1.00 92.94 87 GLU A N 1
ATOM 637 C CA . GLU A 1 87 ? -18.127 2.046 15.031 1.00 92.94 87 GLU A CA 1
ATOM 638 C C . GLU A 1 87 ? -16.845 2.883 15.139 1.00 92.94 87 GLU A C 1
ATOM 640 O O . GLU A 1 87 ? -16.800 3.902 15.822 1.00 92.94 87 GLU A O 1
ATOM 645 N N . ALA A 1 88 ? -15.781 2.404 14.498 1.00 91.81 88 ALA A N 1
ATOM 646 C CA . ALA A 1 88 ? -14.475 3.054 14.484 1.00 91.81 88 ALA A CA 1
ATOM 647 C C . ALA A 1 88 ? -14.173 3.683 13.120 1.00 91.81 88 ALA A C 1
ATOM 649 O O . ALA A 1 88 ? -14.637 3.189 12.082 1.00 91.81 88 ALA A O 1
ATOM 650 N N . GLY A 1 89 ? -13.375 4.749 13.133 1.00 92.12 89 GLY A N 1
ATOM 651 C CA . GLY A 1 89 ? -12.626 5.186 11.960 1.00 92.12 89 GLY A CA 1
ATOM 652 C C . GLY A 1 89 ? -11.425 4.265 11.758 1.00 92.12 89 GLY A C 1
ATOM 653 O O . GLY A 1 89 ? -10.836 3.807 12.736 1.00 92.12 89 GLY A O 1
ATOM 654 N N . VAL A 1 90 ? -11.079 3.964 10.505 1.00 93.19 90 VAL A N 1
ATOM 655 C CA . VAL A 1 90 ? -9.896 3.159 10.177 1.00 93.19 90 VAL A CA 1
ATOM 656 C C . VAL A 1 90 ? -9.016 3.938 9.213 1.00 93.19 90 VAL A C 1
ATOM 658 O O . VAL A 1 90 ? -9.445 4.270 8.106 1.00 93.19 90 VAL A O 1
ATOM 661 N N . THR A 1 91 ? -7.788 4.201 9.648 1.00 90.75 91 THR A N 1
ATOM 662 C CA . THR A 1 91 ? -6.769 4.934 8.901 1.00 90.75 91 THR A CA 1
ATOM 663 C C . THR A 1 91 ? -5.718 3.955 8.381 1.00 90.75 91 THR A C 1
ATOM 665 O O . THR A 1 91 ? -4.972 3.375 9.175 1.00 90.75 91 THR A O 1
ATOM 668 N N . PRO A 1 92 ? -5.648 3.746 7.064 1.00 87.88 92 PRO A N 1
ATOM 669 C CA . PRO A 1 92 ? -4.607 2.946 6.436 1.00 87.88 92 PRO A CA 1
ATOM 670 C C . PRO A 1 92 ? -3.334 3.756 6.138 1.00 87.88 92 PRO A C 1
ATOM 672 O O . PRO A 1 92 ? -3.398 4.905 5.707 1.00 87.88 92 PRO A O 1
ATOM 675 N N . ILE A 1 93 ? -2.169 3.136 6.328 1.00 85.38 93 ILE A N 1
ATOM 676 C CA . ILE A 1 93 ? -0.842 3.708 6.074 1.00 85.38 93 ILE A CA 1
ATOM 677 C C . ILE A 1 93 ? -0.006 2.666 5.313 1.00 85.38 93 ILE A C 1
ATOM 679 O O . ILE A 1 93 ? 0.152 1.548 5.817 1.00 85.38 93 ILE A O 1
ATOM 683 N N . PRO A 1 94 ? 0.534 2.976 4.121 1.00 80.31 94 PRO A N 1
ATOM 684 C CA . PRO A 1 94 ? 1.435 2.066 3.426 1.00 80.31 94 PRO A CA 1
ATOM 685 C C . PRO A 1 94 ? 2.759 1.983 4.191 1.00 80.31 94 PRO A C 1
ATOM 687 O O . PRO A 1 94 ? 3.291 2.997 4.641 1.00 80.31 94 PRO A O 1
ATOM 690 N N . LEU A 1 95 ? 3.293 0.772 4.362 1.00 78.00 95 LEU A N 1
ATOM 691 C CA . LEU A 1 95 ? 4.591 0.556 5.020 1.00 78.00 95 LEU A CA 1
ATOM 692 C C . LEU A 1 95 ? 5.768 0.502 4.038 1.00 78.00 95 LEU A C 1
ATOM 694 O O . LEU A 1 95 ? 6.915 0.389 4.465 1.00 78.00 95 LEU A O 1
ATOM 698 N N . PHE A 1 96 ? 5.488 0.625 2.742 1.00 66.94 96 PHE A N 1
ATOM 699 C CA . PHE A 1 96 ? 6.480 0.887 1.705 1.00 66.94 96 PHE A CA 1
ATOM 700 C C . PHE A 1 96 ? 6.253 2.285 1.125 1.00 66.94 96 PHE A C 1
ATOM 702 O O . PHE A 1 96 ? 5.123 2.777 1.122 1.00 66.94 96 PHE A O 1
ATOM 709 N N . ALA A 1 97 ? 7.347 2.932 0.720 1.00 49.22 97 ALA A N 1
ATOM 710 C CA . ALA A 1 97 ? 7.394 4.354 0.409 1.00 49.22 97 ALA A CA 1
ATOM 711 C C . ALA A 1 97 ? 6.364 4.760 -0.657 1.00 49.22 97 ALA A C 1
ATOM 713 O O . ALA A 1 97 ? 6.222 4.110 -1.688 1.00 49.22 97 ALA A O 1
ATOM 714 N N . GLU A 1 98 ? 5.644 5.838 -0.338 1.00 53.88 98 GLU A N 1
ATOM 715 C CA . GLU A 1 98 ? 4.954 6.737 -1.267 1.00 53.88 98 GLU A CA 1
ATOM 716 C C . GLU A 1 98 ? 4.077 6.076 -2.333 1.00 53.88 98 GLU A C 1
ATOM 718 O O . GLU A 1 98 ? 3.968 6.563 -3.453 1.00 53.88 98 GLU A O 1
ATOM 723 N N . ILE A 1 99 ? 3.352 5.013 -1.970 1.00 57.12 99 ILE A N 1
ATOM 724 C CA . ILE A 1 99 ? 2.142 4.662 -2.715 1.00 57.12 99 ILE A CA 1
ATOM 725 C C . ILE A 1 99 ? 1.266 5.922 -2.735 1.00 57.12 99 ILE A C 1
ATOM 727 O O . ILE A 1 99 ? 0.899 6.382 -1.647 1.00 57.12 99 ILE A O 1
ATOM 731 N N . PRO A 1 100 ? 0.920 6.483 -3.912 1.00 52.59 100 PRO A N 1
ATOM 732 C CA . PRO A 1 100 ? 0.023 7.620 -3.977 1.00 52.59 100 PRO A CA 1
ATOM 733 C C . PRO A 1 100 ? -1.297 7.191 -3.348 1.00 52.59 100 PRO A C 1
ATOM 735 O O . PRO A 1 100 ? -2.077 6.436 -3.934 1.00 52.59 100 PRO A O 1
ATOM 738 N N . LEU A 1 101 ? -1.522 7.633 -2.114 1.00 53.78 101 LEU A N 1
ATOM 739 C CA . LEU A 1 101 ? -2.821 7.605 -1.475 1.00 53.78 101 LEU A CA 1
ATOM 740 C C . LEU A 1 101 ? -3.624 8.745 -2.099 1.00 53.78 101 LEU A C 1
ATOM 742 O O . LEU A 1 101 ? -4.001 9.698 -1.415 1.00 53.78 101 LEU A O 1
ATOM 746 N N . ASP A 1 102 ? -3.897 8.653 -3.405 1.00 55.72 102 ASP A N 1
ATOM 747 C CA . ASP A 1 102 ? -5.125 9.255 -3.908 1.00 55.72 102 ASP A CA 1
ATOM 748 C C . ASP A 1 102 ? -6.195 8.725 -2.968 1.00 55.72 102 ASP A C 1
ATOM 750 O O . ASP A 1 102 ? -6.300 7.514 -2.781 1.00 55.72 102 ASP A O 1
ATOM 754 N N . SER A 1 103 ? -6.826 9.626 -2.223 1.00 51.19 103 SER A N 1
ATOM 755 C CA . SER A 1 103 ? -7.550 9.300 -1.002 1.00 51.19 103 SER A CA 1
ATOM 756 C C . SER A 1 103 ? -8.734 8.408 -1.353 1.00 51.19 103 SER A C 1
ATOM 758 O O . SER A 1 103 ? -9.823 8.904 -1.635 1.00 51.19 103 SER A O 1
ATOM 760 N N . VAL A 1 104 ? -8.518 7.094 -1.420 1.00 56.62 104 VAL A N 1
ATOM 761 C CA . VAL A 1 104 ? -9.567 6.182 -1.842 1.00 56.62 104 VAL A CA 1
ATOM 762 C C . VAL A 1 104 ? -10.585 6.169 -0.710 1.00 56.62 104 VAL A C 1
ATOM 764 O O . VAL A 1 104 ? -10.221 5.847 0.427 1.00 56.62 104 VAL A O 1
ATOM 767 N N . PRO A 1 105 ? -11.841 6.562 -0.975 1.00 60.34 105 PRO A N 1
ATOM 768 C CA . PRO A 1 105 ? -12.851 6.621 0.062 1.00 60.34 105 PRO A CA 1
ATOM 769 C C . PRO A 1 105 ? -13.052 5.219 0.632 1.00 60.34 105 PRO A C 1
ATOM 771 O O . PRO A 1 105 ? -13.293 4.265 -0.108 1.00 60.34 105 PRO A O 1
ATOM 774 N N . ASN A 1 106 ? -12.962 5.095 1.953 1.00 73.12 106 ASN A N 1
ATOM 775 C CA . ASN A 1 106 ? -13.442 3.899 2.619 1.00 73.12 106 ASN A CA 1
ATOM 776 C C . ASN A 1 106 ? -14.975 3.931 2.661 1.00 73.12 106 ASN A C 1
ATOM 778 O O . ASN A 1 106 ? -15.601 4.988 2.761 1.00 73.12 106 ASN A O 1
ATOM 782 N N . GLN A 1 107 ? -15.596 2.766 2.525 1.00 82.50 107 GLN A N 1
ATOM 783 C CA . GLN A 1 107 ? -17.047 2.621 2.617 1.00 82.50 107 GLN A CA 1
ATOM 784 C C . GLN A 1 107 ? -17.381 1.713 3.791 1.00 82.50 107 GLN A C 1
ATOM 786 O O . GLN A 1 107 ? -16.608 0.819 4.125 1.00 82.50 107 GLN A O 1
ATOM 791 N N . ARG A 1 108 ? -18.541 1.914 4.420 1.00 87.81 108 ARG A N 1
ATOM 792 C CA . ARG A 1 108 ? -19.106 0.866 5.274 1.00 87.81 108 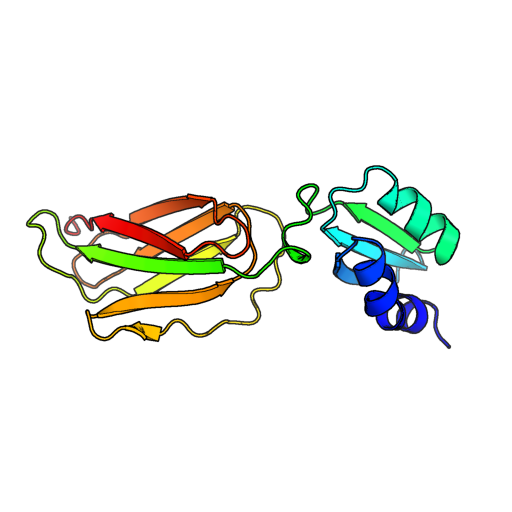ARG A CA 1
ATOM 793 C C . ARG A 1 108 ? -19.903 -0.092 4.403 1.00 87.81 108 ARG A C 1
ATOM 795 O O . ARG A 1 108 ? -20.764 0.346 3.641 1.00 87.81 108 ARG A O 1
ATOM 802 N N . ASP A 1 109 ? -19.620 -1.384 4.513 1.00 83.50 109 ASP A N 1
ATOM 803 C CA . ASP A 1 109 ? -20.455 -2.404 3.883 1.00 83.50 109 ASP A CA 1
ATOM 804 C C . ASP A 1 109 ? -21.786 -2.584 4.643 1.00 83.50 109 ASP A C 1
ATOM 806 O O . ASP A 1 109 ? -22.051 -1.932 5.658 1.00 83.50 109 ASP A O 1
ATOM 810 N N . ARG A 1 110 ? -22.653 -3.478 4.152 1.00 84.44 110 ARG A N 1
ATOM 811 C CA . ARG A 1 110 ? -23.966 -3.744 4.775 1.00 84.44 110 ARG A CA 1
ATOM 812 C C . ARG A 1 110 ? -23.865 -4.352 6.174 1.00 84.44 110 ARG A C 1
ATOM 814 O O . ARG A 1 110 ? -24.824 -4.259 6.934 1.00 84.44 110 ARG A O 1
ATOM 821 N N . ASP A 1 111 ? -22.722 -4.940 6.506 1.00 85.00 111 ASP A N 1
ATOM 822 C CA . ASP A 1 111 ? -22.447 -5.500 7.821 1.00 85.00 111 ASP A CA 1
ATOM 823 C C . ASP A 1 111 ? -21.807 -4.448 8.752 1.00 85.00 111 ASP A C 1
ATOM 825 O O . ASP A 1 111 ? -21.618 -4.696 9.942 1.00 85.00 111 ASP A O 1
ATOM 829 N N . GLY A 1 112 ? -21.505 -3.245 8.256 1.00 86.06 112 GLY A N 1
ATOM 830 C CA . GLY A 1 112 ? -20.875 -2.164 9.011 1.00 86.06 112 GLY A CA 1
ATOM 831 C C . GLY A 1 112 ? -19.352 -2.282 9.122 1.00 86.06 112 GLY A C 1
ATOM 832 O O . GLY A 1 112 ? -18.748 -1.508 9.874 1.00 86.06 112 GLY A O 1
ATOM 833 N N . ASN A 1 113 ? -18.728 -3.212 8.390 1.00 92.69 113 ASN A N 1
ATOM 834 C CA . ASN A 1 113 ? -17.271 -3.282 8.273 1.00 92.69 113 ASN A CA 1
ATOM 835 C C . ASN A 1 113 ? -16.768 -2.111 7.426 1.00 92.69 113 ASN A C 1
ATOM 837 O O . ASN A 1 113 ? -17.465 -1.647 6.525 1.00 92.69 113 ASN A O 1
ATOM 841 N N . VAL A 1 114 ? -15.545 -1.657 7.689 1.00 92.56 114 VAL A N 1
ATOM 842 C CA . VAL A 1 114 ? -14.887 -0.645 6.856 1.00 92.56 114 VAL A CA 1
ATOM 843 C C . VAL A 1 114 ? -14.206 -1.347 5.685 1.00 92.56 114 VAL A C 1
ATOM 845 O O . VAL A 1 114 ? -13.392 -2.241 5.894 1.00 92.56 114 VAL A O 1
ATOM 848 N N . ARG A 1 115 ? -14.539 -0.960 4.456 1.00 92.00 115 ARG A N 1
ATOM 849 C CA . ARG A 1 115 ? -14.057 -1.569 3.217 1.00 92.00 115 ARG A CA 1
ATOM 850 C C . ARG A 1 115 ? -13.229 -0.573 2.406 1.00 92.00 115 ARG A C 1
ATOM 852 O O . ARG A 1 115 ? -13.627 0.579 2.231 1.00 92.00 115 ARG A O 1
ATOM 859 N N . PHE A 1 116 ? -12.087 -1.050 1.924 1.00 89.25 116 PHE A N 1
ATOM 860 C CA . PHE A 1 116 ? -11.123 -0.341 1.092 1.00 89.25 116 PHE A CA 1
ATOM 861 C C . PHE A 1 116 ? -10.991 -1.090 -0.240 1.00 89.25 116 PHE A C 1
ATOM 863 O O . PHE A 1 116 ? -10.338 -2.131 -0.294 1.00 89.25 116 PHE A O 1
ATOM 870 N N . ASP A 1 117 ? -11.646 -0.600 -1.291 1.00 87.12 117 ASP A N 1
ATOM 871 C CA . ASP A 1 117 ? -11.645 -1.196 -2.635 1.00 87.12 117 ASP A CA 1
ATOM 872 C C . ASP A 1 117 ? -10.620 -0.518 -3.553 1.00 87.12 117 ASP A C 1
ATOM 874 O O . ASP A 1 117 ? -10.400 0.680 -3.433 1.00 87.12 117 ASP A O 1
ATOM 878 N N . ASP A 1 118 ? -10.062 -1.252 -4.519 1.00 81.44 118 ASP A N 1
ATOM 879 C CA . ASP A 1 118 ? -9.120 -0.742 -5.537 1.00 81.44 118 ASP A CA 1
ATOM 880 C C . ASP A 1 118 ? -7.721 -0.349 -5.002 1.00 81.44 118 ASP A C 1
ATOM 882 O O . ASP A 1 118 ? -7.009 0.515 -5.525 1.00 81.44 118 ASP A O 1
ATOM 886 N N . TRP A 1 119 ? -7.271 -1.043 -3.955 1.00 83.38 119 TRP A N 1
ATOM 887 C CA . TRP A 1 119 ? -6.028 -0.730 -3.252 1.00 83.38 119 TRP A CA 1
ATOM 888 C C . TRP A 1 119 ? -4.808 -1.390 -3.882 1.00 83.38 119 TRP A C 1
ATOM 890 O O . TRP A 1 119 ? -4.860 -2.514 -4.381 1.00 83.38 119 TRP A O 1
ATOM 900 N N . TYR A 1 120 ? -3.681 -0.684 -3.857 1.00 80.75 120 TYR A N 1
ATOM 901 C CA . TYR A 1 120 ? -2.414 -1.250 -4.297 1.00 80.75 120 TYR A CA 1
ATOM 902 C C . TYR A 1 120 ? -2.008 -2.424 -3.406 1.00 80.75 120 TYR A C 1
ATOM 904 O O . TYR A 1 120 ? -2.159 -2.378 -2.182 1.00 80.75 120 TYR A O 1
ATOM 912 N N . ALA A 1 121 ? -1.469 -3.472 -4.027 1.00 81.06 121 ALA A N 1
ATOM 913 C CA . ALA A 1 121 ? -0.852 -4.560 -3.285 1.00 81.06 121 ALA A CA 1
ATOM 914 C C . ALA A 1 121 ? 0.310 -4.038 -2.417 1.00 81.06 121 ALA A C 1
ATOM 916 O O . ALA A 1 121 ? 0.830 -2.944 -2.637 1.00 81.06 121 ALA A O 1
ATOM 917 N N . GLY A 1 122 ? 0.727 -4.830 -1.438 1.00 80.62 122 GLY A N 1
ATOM 918 C CA . GLY A 1 122 ? 1.848 -4.498 -0.562 1.00 80.62 122 GLY A CA 1
ATOM 919 C C . GLY A 1 122 ? 1.477 -4.536 0.912 1.00 80.62 122 GLY A C 1
ATOM 920 O O . GLY A 1 122 ? 0.409 -5.020 1.292 1.00 80.62 122 GLY A O 1
ATOM 921 N N . ARG A 1 123 ? 2.391 -4.049 1.751 1.00 84.81 123 ARG A N 1
ATOM 922 C CA . ARG A 1 123 ? 2.236 -4.084 3.204 1.00 84.81 123 ARG A CA 1
ATOM 923 C C . ARG A 1 123 ? 1.594 -2.806 3.716 1.00 84.81 123 ARG A C 1
ATOM 925 O O . ARG A 1 123 ? 2.060 -1.699 3.439 1.00 84.81 123 ARG A O 1
ATOM 932 N N . TRP A 1 124 ? 0.558 -2.986 4.517 1.00 87.75 124 TRP A N 1
ATOM 933 C CA . TRP A 1 124 ? -0.277 -1.926 5.054 1.00 87.75 124 TRP A CA 1
ATOM 934 C C . TRP A 1 124 ? -0.311 -2.000 6.571 1.00 87.75 124 TRP A C 1
ATOM 936 O O . TRP A 1 124 ? -0.389 -3.085 7.144 1.00 87.75 124 TRP A O 1
ATOM 946 N N . ARG A 1 125 ? -0.304 -0.838 7.221 1.00 92.50 125 ARG A N 1
ATOM 947 C CA . ARG A 1 125 ? -0.690 -0.676 8.620 1.00 92.50 125 ARG A CA 1
ATOM 948 C C . ARG A 1 125 ? -2.063 -0.031 8.669 1.00 92.50 125 ARG A C 1
ATOM 950 O O . ARG A 1 125 ? -2.257 1.046 8.120 1.00 92.50 125 ARG A O 1
ATOM 957 N N . LEU A 1 126 ? -3.004 -0.671 9.340 1.00 94.00 126 LEU A N 1
ATOM 958 C CA . LEU A 1 126 ? -4.334 -0.134 9.585 1.00 94.00 126 LEU A CA 1
ATOM 959 C C . LEU A 1 126 ? -4.431 0.256 11.049 1.00 94.00 126 LEU A C 1
ATOM 961 O O . LEU A 1 126 ? -4.157 -0.580 11.905 1.00 94.00 126 LEU A O 1
ATOM 965 N N . THR A 1 127 ? -4.850 1.481 11.335 1.00 95.06 127 THR A N 1
ATOM 966 C CA . THR A 1 127 ? -5.104 1.957 12.699 1.00 95.06 127 THR A CA 1
ATOM 967 C C . THR A 1 127 ? -6.591 2.219 12.864 1.00 95.06 127 THR A C 1
ATOM 969 O O . THR A 1 127 ? -7.153 3.019 12.118 1.00 95.06 127 THR A O 1
ATOM 972 N N . ALA A 1 128 ? -7.232 1.548 13.820 1.00 96.25 128 ALA A N 1
ATOM 973 C CA . ALA A 1 128 ? -8.625 1.792 14.175 1.00 96.25 128 ALA A CA 1
ATOM 974 C C . ALA A 1 128 ? -8.727 2.681 15.417 1.00 96.25 128 ALA A C 1
ATOM 976 O O . ALA A 1 128 ? -8.010 2.469 16.399 1.00 96.25 128 ALA A O 1
ATOM 977 N N . GLU A 1 129 ? -9.651 3.640 15.382 1.00 95.81 129 GLU A N 1
ATOM 978 C CA . GLU A 1 129 ? -9.883 4.609 16.454 1.00 95.81 129 GLU A CA 1
ATOM 979 C C . GLU A 1 129 ? -11.381 4.813 16.700 1.00 95.81 129 GLU A C 1
ATOM 981 O O . GLU A 1 129 ? -12.170 4.959 15.762 1.00 95.81 129 GLU A O 1
ATOM 986 N N . ALA A 1 130 ? -11.777 4.838 17.973 1.00 95.75 130 ALA A N 1
ATOM 987 C CA . ALA A 1 130 ? -13.146 5.115 18.396 1.00 95.75 130 ALA A CA 1
ATOM 988 C C . ALA A 1 130 ? -13.169 5.808 19.773 1.00 95.75 130 ALA A C 1
ATOM 990 O O . ALA A 1 130 ? -12.326 5.501 20.621 1.00 95.75 130 ALA A O 1
ATOM 991 N N . PRO A 1 131 ? -14.141 6.701 20.048 1.00 96.19 131 PRO A N 1
ATOM 992 C CA . PRO A 1 131 ? -14.287 7.324 21.363 1.00 96.19 131 PRO A CA 1
ATOM 993 C C . PRO A 1 131 ? -14.438 6.295 22.492 1.00 96.19 131 PRO A C 1
ATOM 995 O O . PRO A 1 131 ? -15.243 5.371 22.392 1.00 96.19 131 PRO A O 1
ATOM 998 N N . GLY A 1 132 ? -13.687 6.476 23.582 1.00 96.00 132 GLY A N 1
ATOM 999 C CA . GLY A 1 132 ? -13.687 5.563 24.735 1.00 96.00 132 GLY A CA 1
ATOM 1000 C C . GLY A 1 132 ? -12.767 4.343 24.594 1.00 96.00 132 GLY A C 1
ATOM 1001 O O . GLY A 1 132 ? -12.707 3.525 25.511 1.00 96.00 132 GLY A O 1
ATOM 1002 N N . TYR A 1 133 ? -12.026 4.233 23.489 1.00 97.50 133 TYR A N 1
ATOM 1003 C CA . TYR A 1 133 ? -11.080 3.150 23.225 1.00 97.50 133 TYR A CA 1
ATOM 1004 C C . TYR A 1 133 ? -9.678 3.692 22.922 1.00 97.50 133 TYR A C 1
ATOM 1006 O O . TYR A 1 133 ? -9.524 4.799 22.405 1.00 97.50 133 TYR A O 1
ATOM 1014 N N . ALA A 1 134 ? -8.651 2.899 23.223 1.00 96.75 134 ALA A N 1
ATOM 1015 C CA . ALA A 1 134 ? -7.285 3.175 22.793 1.00 96.75 134 ALA A CA 1
ATOM 1016 C C . ALA A 1 134 ? -7.107 2.808 21.301 1.00 96.75 134 ALA A C 1
ATOM 1018 O O . ALA A 1 134 ? -7.570 1.737 20.889 1.00 96.75 134 ALA A O 1
ATOM 1019 N N . PRO A 1 135 ? -6.419 3.640 20.490 1.00 96.50 135 PRO A N 1
ATOM 1020 C CA . PRO A 1 135 ? -6.079 3.301 19.110 1.00 96.50 135 PRO A CA 1
ATOM 1021 C C . PRO A 1 135 ? -5.346 1.964 19.024 1.00 96.50 135 PRO A C 1
ATOM 1023 O O . PRO A 1 135 ? -4.442 1.692 19.815 1.00 96.50 135 PRO A O 1
ATOM 1026 N N . THR A 1 136 ? -5.721 1.129 18.058 1.00 97.81 136 THR A N 1
ATOM 1027 C CA . THR A 1 136 ? -5.069 -0.169 17.833 1.00 97.81 136 THR A CA 1
ATOM 1028 C C . THR A 1 136 ? -4.676 -0.301 16.373 1.00 97.81 136 THR A C 1
ATOM 1030 O O . THR A 1 136 ? -5.486 -0.027 15.486 1.00 97.81 136 THR A O 1
ATOM 1033 N N . SER A 1 137 ? -3.441 -0.741 16.125 1.00 96.38 137 SER A N 1
ATOM 1034 C CA . SER A 1 137 ? -2.919 -0.950 14.778 1.00 96.38 137 SER A CA 1
ATOM 1035 C C . SER A 1 137 ? -2.673 -2.424 14.484 1.00 96.38 137 SER A C 1
ATOM 1037 O O . SER A 1 137 ? -2.178 -3.160 15.336 1.00 96.38 137 SER A O 1
ATOM 1039 N N . VAL A 1 138 ? -2.955 -2.829 13.250 1.00 96.31 138 VAL A N 1
ATOM 1040 C CA . VAL A 1 138 ? -2.598 -4.140 12.698 1.00 96.31 138 VAL A CA 1
ATOM 1041 C C . VAL A 1 138 ? -1.843 -3.948 11.394 1.00 96.31 138 VAL A C 1
ATOM 1043 O O . VAL A 1 138 ? -2.088 -2.990 10.661 1.00 96.31 138 VAL A O 1
ATOM 1046 N N . GLU A 1 139 ? -0.919 -4.854 11.101 1.00 94.75 139 GLU A N 1
ATOM 1047 C CA . GLU A 1 139 ? -0.231 -4.893 9.815 1.00 94.75 139 GLU A CA 1
ATOM 1048 C C . GLU A 1 139 ? -0.725 -6.081 9.001 1.00 94.75 139 GLU A C 1
ATOM 1050 O O . GLU A 1 139 ? -0.984 -7.151 9.555 1.00 94.75 139 GLU A O 1
ATOM 1055 N N . LEU A 1 140 ? -0.851 -5.894 7.691 1.00 93.06 140 LEU A N 1
ATOM 1056 C CA . LEU A 1 140 ? -1.232 -6.952 6.765 1.00 93.06 140 LEU A CA 1
ATOM 1057 C C . LEU A 1 140 ? -0.514 -6.800 5.430 1.00 93.06 140 LEU A C 1
ATOM 1059 O O . LEU A 1 140 ? -0.155 -5.692 5.029 1.00 93.06 140 LEU A O 1
ATOM 1063 N N . ASP A 1 141 ? -0.373 -7.916 4.725 1.00 88.56 141 ASP A N 1
ATOM 1064 C CA . ASP A 1 141 ? 0.069 -7.949 3.337 1.00 88.56 141 ASP A CA 1
ATOM 1065 C C . ASP A 1 141 ? -1.148 -8.123 2.422 1.00 88.56 141 ASP A C 1
ATOM 1067 O O . ASP A 1 141 ? -1.840 -9.145 2.455 1.00 88.56 141 ASP A O 1
ATOM 1071 N N . LEU A 1 142 ? -1.418 -7.118 1.589 1.00 88.50 142 LEU A N 1
ATOM 1072 C CA . LEU A 1 142 ? -2.431 -7.195 0.548 1.00 88.50 142 LEU A CA 1
ATOM 1073 C C . LEU A 1 142 ? -1.796 -7.800 -0.698 1.00 88.50 142 LEU A C 1
ATOM 1075 O O . LEU A 1 142 ? -1.005 -7.160 -1.394 1.00 88.50 142 LEU A O 1
ATOM 1079 N N . SER A 1 143 ? -2.148 -9.049 -0.985 1.00 85.50 143 SER A N 1
ATOM 1080 C CA . SER A 1 143 ? -1.767 -9.670 -2.250 1.00 85.50 143 SER A CA 1
ATOM 1081 C C . SER A 1 143 ? -2.532 -9.032 -3.418 1.00 85.50 143 SER A C 1
ATOM 1083 O O . SER A 1 143 ? -3.670 -8.591 -3.250 1.00 85.50 143 SER A O 1
ATOM 1085 N N . PRO A 1 144 ? -1.949 -8.997 -4.623 1.00 81.69 144 PRO A N 1
ATOM 1086 C CA . PRO A 1 144 ? -2.618 -8.433 -5.786 1.00 81.69 144 PRO A CA 1
ATOM 1087 C C . PRO A 1 144 ? -3.943 -9.102 -6.123 1.00 81.69 144 PRO A C 1
ATOM 1089 O O . PRO A 1 144 ? -4.019 -10.328 -6.185 1.00 81.69 144 PRO A O 1
ATOM 1092 N N . GLY A 1 145 ? -4.970 -8.292 -6.378 1.00 85.25 145 GLY A N 1
ATOM 1093 C CA . GLY A 1 145 ? -6.317 -8.758 -6.715 1.00 85.25 145 GLY A CA 1
ATOM 1094 C C . GLY A 1 145 ? -7.022 -9.501 -5.580 1.00 85.25 145 GLY A C 1
ATOM 1095 O O . GLY A 1 145 ? -8.140 -9.973 -5.773 1.00 85.25 145 GLY A O 1
ATOM 1096 N N . ALA A 1 146 ? -6.378 -9.645 -4.420 1.00 90.50 146 ALA A N 1
ATOM 1097 C CA . ALA A 1 146 ? -6.932 -10.380 -3.302 1.00 90.50 146 ALA A CA 1
ATOM 1098 C C . ALA A 1 146 ? -7.922 -9.512 -2.529 1.00 90.50 146 ALA A C 1
ATOM 1100 O O . ALA A 1 146 ? -7.736 -8.304 -2.392 1.00 90.50 146 ALA A O 1
ATOM 1101 N N . GLU A 1 147 ? -8.934 -10.160 -1.965 1.00 94.06 147 GLU A N 1
ATOM 1102 C CA . GLU A 1 147 ? -9.734 -9.597 -0.887 1.00 94.06 147 GLU A CA 1
ATOM 1103 C C . GLU A 1 147 ? -9.238 -10.175 0.441 1.00 94.06 147 GLU A C 1
ATOM 1105 O O . GLU A 1 147 ? -9.189 -11.394 0.618 1.00 94.06 147 GLU A O 1
ATOM 1110 N N . VAL A 1 148 ? -8.847 -9.302 1.368 1.00 94.38 148 VAL A N 1
ATOM 1111 C CA . VAL A 1 148 ? -8.351 -9.675 2.696 1.00 94.38 148 VAL A CA 1
ATOM 1112 C C . VAL A 1 148 ? -9.311 -9.148 3.752 1.00 94.38 148 VAL A C 1
ATOM 1114 O O . VAL A 1 148 ? -9.637 -7.964 3.772 1.00 94.38 148 VAL A O 1
ATOM 1117 N N . SER A 1 149 ? -9.745 -10.029 4.653 1.00 94.75 149 SER A N 1
ATOM 1118 C CA . SER A 1 149 ? -10.528 -9.662 5.834 1.00 94.75 149 SER A CA 1
ATOM 1119 C C . SER A 1 149 ? -9.640 -9.627 7.072 1.00 94.75 149 SER A C 1
ATOM 1121 O O . SER A 1 149 ? -8.882 -10.567 7.312 1.00 94.75 149 SER A O 1
ATOM 1123 N N . VAL A 1 150 ? -9.754 -8.570 7.874 1.00 95.75 150 VAL A N 1
ATOM 1124 C CA . VAL A 1 150 ? -8.993 -8.394 9.115 1.00 95.75 150 VAL A CA 1
ATOM 1125 C C . VAL A 1 150 ? -9.909 -7.966 10.258 1.00 95.75 150 VAL A C 1
ATOM 1127 O O . VAL A 1 150 ? -10.863 -7.208 10.066 1.00 95.75 150 VAL A O 1
ATOM 1130 N N . GLU A 1 151 ? -9.615 -8.459 11.456 1.00 96.69 151 GLU A N 1
ATOM 1131 C CA . GLU A 1 151 ? -10.290 -8.066 12.689 1.00 96.69 151 GLU A CA 1
ATOM 1132 C C . GLU A 1 151 ? -9.344 -7.227 13.552 1.00 96.69 151 GLU A C 1
ATOM 1134 O O . GLU A 1 151 ? -8.197 -7.612 13.784 1.00 96.69 151 GLU A O 1
ATOM 1139 N N . ILE A 1 152 ? -9.829 -6.076 14.020 1.00 97.44 152 ILE A N 1
ATOM 1140 C CA . ILE A 1 152 ? -9.120 -5.206 14.961 1.00 97.44 152 ILE A CA 1
ATOM 1141 C C . ILE A 1 152 ? -9.931 -5.148 16.252 1.00 97.44 152 ILE A C 1
ATOM 1143 O O . ILE A 1 152 ? -11.069 -4.675 16.262 1.00 97.44 152 ILE A O 1
ATOM 1147 N N . VAL A 1 153 ? -9.330 -5.620 17.344 1.00 97.88 153 VAL A N 1
ATOM 1148 C CA . VAL A 1 153 ? -9.942 -5.593 18.675 1.00 97.88 153 VAL A CA 1
ATOM 1149 C C . VAL A 1 153 ? -9.449 -4.363 19.427 1.00 97.88 153 VAL A C 1
ATOM 1151 O O . VAL A 1 153 ? -8.265 -4.257 19.737 1.00 97.88 153 VAL A O 1
ATOM 1154 N N . LEU A 1 154 ? -10.359 -3.443 19.733 1.00 97.50 154 LEU A N 1
ATOM 1155 C CA . LEU A 1 154 ? -10.081 -2.247 20.514 1.00 97.50 154 LEU A CA 1
ATOM 1156 C C . LEU A 1 154 ? -10.134 -2.541 22.014 1.00 97.50 154 LEU A C 1
ATOM 1158 O O . LEU A 1 154 ? -11.068 -3.170 22.524 1.00 97.50 154 LEU A O 1
ATOM 1162 N N . LEU A 1 155 ? -9.144 -2.018 22.732 1.00 96.69 155 LEU A N 1
ATOM 1163 C CA . LEU A 1 155 ? -9.111 -2.016 24.190 1.00 96.69 155 LEU A CA 1
ATOM 1164 C C . LEU A 1 155 ? -9.758 -0.726 24.719 1.00 96.69 155 LEU A C 1
ATOM 1166 O O . LEU A 1 155 ? -9.543 0.333 24.124 1.00 96.69 155 LEU A O 1
ATOM 1170 N N . PRO A 1 156 ? -10.536 -0.774 25.818 1.00 95.25 156 PRO A N 1
ATOM 1171 C CA . PRO A 1 156 ? -11.017 0.436 26.479 1.00 95.25 156 PRO A CA 1
ATOM 1172 C C . PRO A 1 156 ? -9.862 1.383 26.814 1.00 95.25 156 PRO A C 1
ATOM 1174 O O . PRO A 1 156 ? -8.777 0.933 27.192 1.00 95.25 156 PRO A O 1
ATOM 1177 N N . ALA A 1 157 ? -10.093 2.687 26.667 1.00 92.75 157 ALA A N 1
ATOM 1178 C CA . ALA A 1 157 ? -9.125 3.683 27.107 1.00 92.75 157 ALA A CA 1
ATOM 1179 C C . ALA A 1 157 ? -8.974 3.639 28.649 1.00 92.75 157 ALA A C 1
ATOM 1181 O O . ALA A 1 157 ? -9.956 3.315 29.325 1.00 92.75 157 ALA A O 1
ATOM 1182 N N 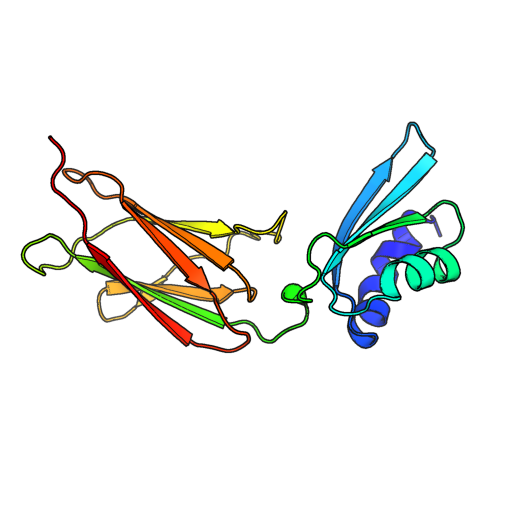. PRO A 1 158 ? -7.773 3.925 29.196 1.00 84.69 158 PRO A N 1
ATOM 1183 C CA . PRO A 1 158 ? -7.532 3.975 30.642 1.00 84.69 158 PRO A CA 1
ATOM 1184 C C . PRO A 1 158 ? -8.400 4.990 31.393 1.00 84.69 158 PRO A C 1
ATOM 1186 O O . PRO A 1 158 ? -8.745 6.037 30.795 1.00 84.69 158 PRO A O 1
#

Sequence (158 aa):
MALFDRVVNDEPALRGLGIAVITTSLDTESNTIDVELSTERLDAVAMIAARHGPNVVARVGDPTGALLKARGTIVVRVTDTSGRRVEAGVTPIPLFAEIPLDSVPNQRDRDGNVRFDDWYAGRWRLTAEAPGYAPTSVELDLSPGAEVSVEIVLLPAP